Protein AF-A0A162ULT9-F1 (afdb_monomer)

Radius of gyration: 26.26 Å; Cα contacts (8 Å, |Δi|>4): 143; chains: 1; bounding box: 85×40×82 Å

Structure (mmCIF, N/CA/C/O backbone):
data_AF-A0A162ULT9-F1
#
_entry.id   AF-A0A162ULT9-F1
#
loop_
_atom_site.group_PDB
_atom_site.id
_atom_site.type_symbol
_atom_site.label_atom_id
_atom_site.label_alt_id
_atom_site.label_comp_id
_atom_site.label_asym_id
_atom_site.label_entity_id
_atom_site.label_seq_id
_atom_site.pdbx_PDB_ins_code
_atom_site.Cartn_x
_atom_site.Cartn_y
_atom_site.Cartn_z
_atom_site.occupancy
_atom_site.B_iso_or_equiv
_atom_site.auth_seq_id
_atom_site.auth_comp_id
_atom_site.auth_asym_id
_atom_site.auth_atom_id
_atom_site.pdbx_PDB_model_num
ATOM 1 N N . MET A 1 1 ? 65.347 -4.510 21.201 1.00 39.00 1 MET A N 1
ATOM 2 C CA . MET A 1 1 ? 65.259 -3.273 20.404 1.00 39.00 1 MET A CA 1
ATOM 3 C C . MET A 1 1 ? 65.528 -3.713 18.974 1.00 39.00 1 MET A C 1
ATOM 5 O O . MET A 1 1 ? 66.639 -4.139 18.715 1.00 39.00 1 MET A O 1
ATOM 9 N N . ASP A 1 2 ? 64.554 -3.883 18.085 1.00 36.03 2 ASP A N 1
ATOM 10 C CA . ASP A 1 2 ? 63.231 -3.267 18.035 1.00 36.03 2 ASP A CA 1
ATOM 11 C C . ASP A 1 2 ? 62.153 -4.205 17.489 1.00 36.03 2 ASP A C 1
ATOM 13 O O . ASP A 1 2 ? 62.387 -5.057 16.635 1.00 36.03 2 ASP A O 1
ATOM 17 N N . ILE A 1 3 ? 60.964 -4.013 18.052 1.00 39.47 3 ILE A N 1
ATOM 18 C CA . ILE A 1 3 ? 59.670 -4.532 17.628 1.00 39.47 3 ILE A CA 1
ATOM 19 C C . ILE A 1 3 ? 59.118 -3.515 16.632 1.00 39.47 3 ILE A C 1
ATOM 21 O O . ILE A 1 3 ? 58.902 -2.382 17.047 1.00 39.47 3 ILE A O 1
ATOM 25 N N . ILE A 1 4 ? 58.819 -3.905 15.388 1.00 46.41 4 ILE A N 1
ATOM 26 C CA . ILE A 1 4 ? 57.654 -3.369 14.664 1.00 46.41 4 ILE A CA 1
ATOM 27 C C . ILE A 1 4 ? 56.971 -4.518 13.920 1.00 46.41 4 ILE A C 1
ATOM 29 O O . ILE A 1 4 ? 57.463 -5.079 12.945 1.00 46.41 4 ILE A O 1
ATOM 33 N N . GLU A 1 5 ? 55.810 -4.840 14.467 1.00 40.50 5 GLU A N 1
ATOM 34 C CA . GLU A 1 5 ? 54.721 -5.661 13.973 1.00 40.50 5 GLU A CA 1
ATOM 35 C C . GLU A 1 5 ? 54.195 -5.096 12.639 1.00 40.50 5 GLU A C 1
ATOM 37 O O . GLU A 1 5 ? 53.613 -4.012 12.598 1.00 40.50 5 GLU A O 1
ATOM 42 N N . LEU A 1 6 ? 54.398 -5.812 11.527 1.00 42.69 6 LEU A N 1
ATOM 43 C CA . LEU A 1 6 ? 53.681 -5.534 10.282 1.00 42.69 6 LEU A CA 1
ATOM 44 C C . LEU A 1 6 ? 52.524 -6.521 10.159 1.00 42.69 6 LEU A C 1
ATOM 46 O O . LEU A 1 6 ? 52.686 -7.692 9.824 1.00 42.69 6 LEU A O 1
ATOM 50 N N . LEU A 1 7 ? 51.356 -5.988 10.504 1.00 38.00 7 LEU A N 1
ATOM 51 C CA . LEU A 1 7 ? 50.029 -6.570 10.384 1.00 38.00 7 LEU A CA 1
ATOM 52 C C . LEU A 1 7 ? 49.865 -7.364 9.082 1.00 38.00 7 LEU A C 1
ATOM 54 O O . LEU A 1 7 ? 49.988 -6.834 7.978 1.00 38.00 7 LEU A O 1
ATOM 58 N N . HIS A 1 8 ? 49.510 -8.636 9.237 1.00 38.06 8 HIS A N 1
ATOM 59 C CA . HIS A 1 8 ? 48.979 -9.466 8.167 1.00 38.06 8 HIS A CA 1
ATOM 60 C C . HIS A 1 8 ? 47.649 -8.856 7.691 1.00 38.06 8 HIS A C 1
ATOM 62 O O . HIS A 1 8 ? 46.771 -8.620 8.527 1.00 38.06 8 HIS A O 1
ATOM 68 N N . PRO A 1 9 ? 47.436 -8.629 6.383 1.00 41.72 9 PRO A N 1
ATOM 69 C CA . PRO A 1 9 ? 46.109 -8.320 5.879 1.00 41.72 9 PRO A CA 1
ATOM 70 C C . PRO A 1 9 ? 45.197 -9.519 6.153 1.00 41.72 9 PRO A C 1
ATOM 72 O O . PRO A 1 9 ? 45.381 -10.604 5.601 1.00 41.72 9 PRO A O 1
ATOM 75 N N . SER A 1 10 ? 44.216 -9.334 7.031 1.00 39.72 10 SER A N 1
ATOM 76 C CA . SER A 1 10 ? 43.111 -10.265 7.208 1.00 39.72 10 SER A CA 1
ATOM 77 C C . SER A 1 10 ? 42.216 -10.198 5.971 1.00 39.72 10 SER A C 1
ATOM 79 O O . SER A 1 10 ? 41.203 -9.499 5.937 1.00 39.72 10 SER A O 1
ATOM 81 N N . GLU A 1 11 ? 42.583 -10.940 4.925 1.00 41.06 11 GLU A N 1
ATOM 82 C CA . GLU A 1 11 ? 41.679 -11.229 3.815 1.00 41.06 11 GLU A CA 1
ATOM 83 C C . GLU A 1 11 ? 40.510 -12.080 4.327 1.00 41.06 11 GLU A C 1
ATOM 85 O O . GLU A 1 11 ? 40.502 -13.307 4.293 1.00 41.06 11 GLU A O 1
ATOM 90 N N . SER A 1 12 ? 39.491 -11.399 4.841 1.00 50.75 12 SER A N 1
ATOM 91 C CA . SER A 1 12 ? 38.192 -11.980 5.144 1.00 50.75 12 SER A CA 1
ATOM 92 C C . SER A 1 12 ? 37.106 -11.113 4.525 1.00 50.75 12 SER A C 1
ATOM 94 O O . SER A 1 12 ? 36.451 -10.305 5.173 1.00 50.75 12 SER A O 1
ATOM 96 N N . ASN A 1 13 ? 36.884 -11.294 3.225 1.00 41.06 13 ASN A N 1
ATOM 97 C CA . ASN A 1 13 ? 35.541 -11.098 2.698 1.00 41.06 13 ASN A CA 1
ATOM 98 C C . ASN A 1 13 ? 35.301 -12.011 1.498 1.00 41.06 13 ASN A C 1
ATOM 100 O O . ASN A 1 13 ? 35.352 -11.613 0.337 1.00 41.06 13 ASN A O 1
ATOM 104 N N . SER A 1 14 ? 35.026 -13.277 1.814 1.00 44.94 14 SER A N 1
ATOM 105 C CA . SER A 1 14 ? 34.354 -14.196 0.905 1.00 44.94 14 SER A CA 1
ATOM 106 C C . SER A 1 14 ? 33.000 -13.585 0.532 1.00 44.94 14 SER A C 1
ATOM 108 O O . SER A 1 14 ? 32.020 -13.697 1.271 1.00 44.94 14 SER A O 1
ATOM 110 N N . THR A 1 15 ? 32.928 -12.910 -0.614 1.00 50.47 15 THR A N 1
ATOM 111 C CA . THR A 1 15 ? 31.657 -12.543 -1.241 1.00 50.47 15 THR A CA 1
ATOM 112 C C . THR A 1 15 ? 31.031 -13.816 -1.797 1.00 50.47 15 THR A C 1
ATOM 114 O O . THR A 1 15 ? 31.085 -14.125 -2.981 1.00 50.47 15 THR A O 1
ATOM 117 N N . ARG A 1 16 ? 30.443 -14.617 -0.906 1.00 58.97 16 ARG A N 1
ATOM 118 C CA . ARG A 1 16 ? 29.625 -15.761 -1.294 1.00 58.97 16 ARG A CA 1
ATOM 119 C C . ARG A 1 16 ? 28.408 -15.199 -2.021 1.00 58.97 16 ARG A C 1
ATOM 121 O O . ARG A 1 16 ? 27.507 -14.660 -1.375 1.00 58.97 16 ARG A O 1
ATOM 128 N N . GLU A 1 17 ? 28.398 -15.272 -3.351 1.00 65.25 17 GLU A N 1
ATOM 129 C CA . GLU A 1 17 ? 27.240 -14.892 -4.157 1.00 65.25 17 GLU A CA 1
ATOM 130 C C . GLU A 1 17 ? 25.984 -15.522 -3.549 1.00 65.25 17 GLU A C 1
ATOM 132 O O . GLU A 1 17 ? 25.857 -16.744 -3.418 1.00 65.25 17 GLU A O 1
ATOM 137 N N . SER A 1 18 ? 25.065 -14.671 -3.089 1.00 81.44 18 SER A N 1
ATOM 138 C CA . SER A 1 18 ? 23.836 -15.143 -2.470 1.00 81.44 18 SER A CA 1
ATOM 139 C C . SER A 1 18 ? 23.010 -15.837 -3.546 1.00 81.44 18 SER A C 1
ATOM 141 O O . SER A 1 18 ? 22.455 -15.186 -4.433 1.00 81.44 18 SER A O 1
ATOM 143 N N . LYS A 1 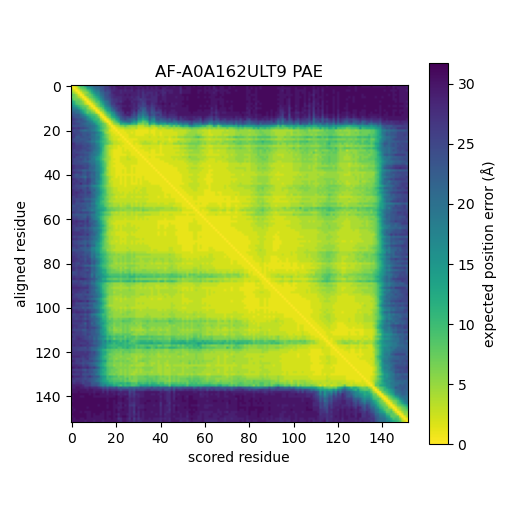19 ? 22.953 -17.172 -3.477 1.00 90.31 19 LYS A N 1
ATOM 144 C CA . LYS A 1 19 ? 22.146 -18.001 -4.373 1.00 90.31 19 LYS A CA 1
ATOM 145 C C . LYS A 1 19 ? 20.730 -17.433 -4.46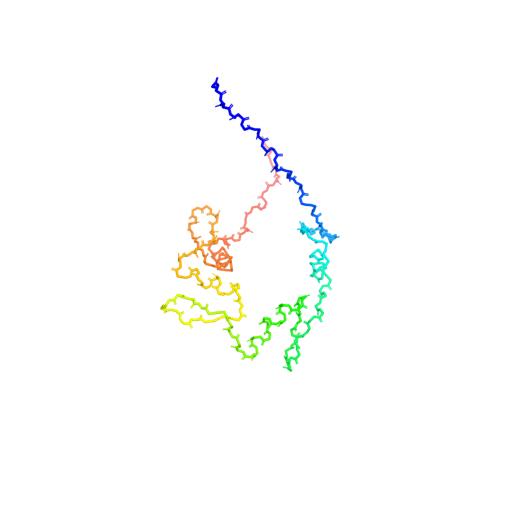1 1.00 90.31 19 LYS A C 1
ATOM 147 O O . LYS A 1 19 ? 20.024 -17.336 -3.456 1.00 90.31 19 LYS A O 1
ATOM 152 N N . ARG A 1 20 ? 20.313 -17.077 -5.676 1.00 95.44 20 ARG A N 1
ATOM 153 C CA . ARG A 1 20 ? 18.964 -16.578 -5.956 1.00 95.44 20 ARG A CA 1
ATOM 154 C C . ARG A 1 20 ? 18.075 -17.696 -6.485 1.00 95.44 20 ARG A C 1
ATOM 156 O O . ARG A 1 20 ? 18.523 -18.599 -7.181 1.00 95.44 20 ARG A O 1
ATOM 163 N N . TYR A 1 21 ? 16.797 -17.609 -6.152 1.00 96.25 21 TYR A N 1
ATOM 164 C CA . TYR A 1 21 ? 15.759 -18.571 -6.492 1.00 96.25 21 TYR A CA 1
ATOM 165 C C . TYR A 1 21 ? 14.787 -17.901 -7.470 1.00 96.25 21 TYR A C 1
ATOM 167 O O . TYR A 1 21 ? 14.000 -17.049 -7.048 1.00 96.25 21 TYR A O 1
ATOM 175 N N . PRO A 1 22 ? 14.880 -18.188 -8.780 1.00 96.56 22 PRO A N 1
ATOM 176 C CA . PRO A 1 22 ? 13.996 -17.596 -9.776 1.00 96.56 22 PRO A CA 1
ATOM 177 C C . PRO A 1 22 ? 12.578 -18.163 -9.678 1.00 96.56 22 PRO A C 1
ATOM 179 O O . PRO A 1 22 ? 12.374 -19.341 -9.374 1.00 96.56 22 PRO A O 1
ATOM 182 N N . CYS A 1 23 ? 11.589 -17.321 -9.971 1.00 97.06 23 CYS A N 1
ATOM 183 C CA . CYS A 1 23 ? 10.226 -17.758 -10.226 1.00 97.06 23 CYS A CA 1
ATOM 184 C C . CYS A 1 23 ? 10.200 -18.602 -11.502 1.00 97.06 23 CYS A C 1
ATOM 186 O O . CYS A 1 23 ? 10.798 -18.232 -12.507 1.00 97.06 23 CYS A O 1
ATOM 188 N N . ARG A 1 24 ? 9.488 -19.729 -11.468 1.00 95.12 24 ARG A N 1
ATOM 189 C CA . ARG A 1 24 ? 9.363 -20.642 -12.614 1.00 95.12 24 ARG A CA 1
ATOM 190 C C . ARG A 1 24 ? 8.165 -20.330 -13.516 1.00 95.12 24 ARG A C 1
ATOM 192 O O . ARG A 1 24 ? 7.883 -21.092 -14.432 1.00 95.12 24 ARG A O 1
ATOM 199 N N . TRP A 1 25 ? 7.432 -19.252 -13.242 1.00 97.50 25 TRP A N 1
ATOM 200 C CA . TRP A 1 25 ? 6.318 -18.833 -14.087 1.00 97.50 25 TRP A CA 1
ATOM 201 C C . TRP A 1 25 ? 6.829 -18.205 -15.384 1.00 97.50 25 TRP A C 1
ATOM 203 O O . TRP A 1 25 ? 7.774 -17.413 -15.354 1.00 97.50 25 TRP A O 1
ATOM 213 N N . LYS A 1 26 ? 6.181 -18.535 -16.506 1.00 96.88 26 LYS A N 1
ATOM 214 C CA . LYS A 1 26 ? 6.541 -18.017 -17.829 1.00 96.88 26 LYS A CA 1
ATOM 215 C C . LYS A 1 26 ? 6.542 -16.483 -17.820 1.00 96.88 26 LYS A C 1
ATOM 217 O O . LYS A 1 26 ? 5.609 -15.867 -17.312 1.00 96.88 26 LYS A O 1
ATOM 222 N N . ASP A 1 27 ? 7.608 -15.883 -18.343 1.00 95.69 27 ASP A N 1
ATOM 223 C CA . ASP A 1 27 ? 7.791 -14.427 -18.449 1.00 95.69 27 ASP A CA 1
ATOM 224 C C . ASP A 1 27 ? 7.810 -13.668 -17.103 1.00 95.69 27 ASP A C 1
ATOM 226 O O . ASP A 1 27 ? 7.645 -12.447 -17.060 1.00 95.69 27 ASP A O 1
ATOM 230 N N . CYS A 1 28 ? 8.046 -14.357 -15.977 1.00 96.94 28 CYS A N 1
ATOM 231 C CA . CYS A 1 28 ? 8.234 -13.710 -14.680 1.00 96.94 28 CYS A CA 1
ATOM 232 C C . CYS A 1 28 ? 9.729 -13.501 -14.372 1.00 96.94 28 CYS A C 1
ATOM 234 O O . CYS A 1 28 ? 10.417 -14.453 -14.006 1.00 96.94 28 CYS A O 1
ATOM 236 N N . PRO A 1 29 ? 10.256 -12.260 -14.407 1.00 96.56 29 PRO A N 1
ATOM 237 C CA . PRO A 1 29 ? 11.685 -12.005 -14.196 1.00 96.56 29 PRO A CA 1
ATOM 238 C C . PRO A 1 29 ? 12.095 -12.036 -12.712 1.00 96.56 29 PRO A C 1
ATOM 240 O O . PRO A 1 29 ? 13.213 -11.658 -12.359 1.00 96.56 29 PRO A O 1
ATOM 243 N N . LYS A 1 30 ? 11.182 -12.387 -11.796 1.00 97.19 30 LYS A N 1
ATOM 244 C CA . LYS A 1 30 ? 11.433 -12.266 -10.357 1.00 97.19 30 LYS A CA 1
ATOM 245 C C . LYS A 1 30 ? 12.293 -13.408 -9.841 1.00 97.19 30 LYS A C 1
ATOM 247 O O . LYS A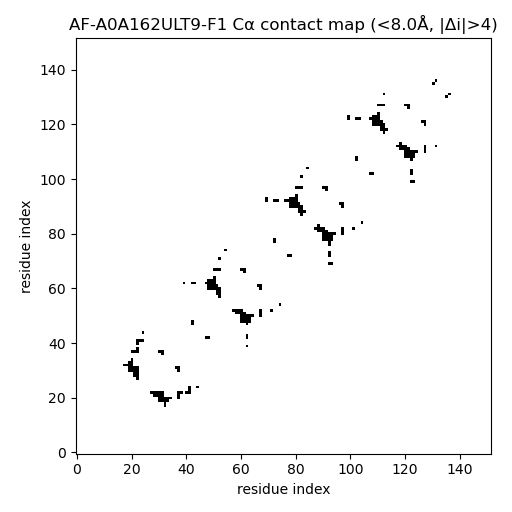 1 30 ? 11.996 -14.571 -10.078 1.00 97.19 30 LYS A O 1
ATOM 252 N N . ALA A 1 31 ? 13.287 -13.062 -9.030 1.00 96.50 31 ALA A N 1
ATOM 253 C CA . ALA A 1 31 ? 14.078 -14.006 -8.256 1.00 96.50 31 ALA A CA 1
ATOM 254 C C . ALA A 1 31 ? 14.219 -13.525 -6.809 1.00 96.50 31 ALA A C 1
ATOM 256 O O . ALA A 1 31 ? 14.258 -12.320 -6.546 1.00 96.50 31 ALA A O 1
ATOM 257 N N . PHE A 1 32 ? 14.296 -14.466 -5.873 1.00 96.88 32 PHE A N 1
ATOM 258 C CA . PHE A 1 32 ? 14.284 -14.200 -4.435 1.00 96.88 32 PHE A CA 1
ATOM 259 C C . PHE A 1 32 ? 15.526 -14.774 -3.761 1.00 96.88 32 PHE A C 1
ATOM 261 O O . PHE A 1 32 ? 16.154 -15.687 -4.281 1.00 96.88 32 PHE A O 1
ATOM 268 N N . SER A 1 33 ? 15.885 -14.260 -2.588 1.00 96.00 33 SER A N 1
ATOM 269 C CA . SER A 1 33 ? 17.016 -14.779 -1.805 1.00 96.00 33 SER A CA 1
ATOM 270 C C . SER A 1 33 ? 16.698 -16.093 -1.087 1.00 96.00 33 SER A C 1
ATOM 272 O O . SER A 1 33 ? 17.608 -16.775 -0.627 1.00 96.00 33 SER A O 1
ATOM 274 N N . ARG A 1 34 ? 15.414 -16.468 -0.979 1.00 95.94 34 ARG A N 1
ATOM 275 C CA . ARG A 1 34 ? 14.969 -17.701 -0.316 1.00 95.94 34 ARG A CA 1
ATOM 276 C C . ARG A 1 34 ? 13.982 -18.490 -1.188 1.00 95.94 34 ARG A C 1
ATOM 278 O O . ARG A 1 34 ? 13.132 -17.881 -1.849 1.00 95.94 34 ARG A O 1
ATOM 285 N N . PRO A 1 35 ? 14.005 -19.836 -1.137 1.00 96.00 35 PRO A N 1
ATOM 286 C CA . PRO A 1 35 ? 13.018 -20.666 -1.832 1.00 96.00 35 PRO A CA 1
ATOM 287 C C . PRO A 1 35 ? 11.589 -20.393 -1.355 1.00 96.00 35 PRO A C 1
ATOM 289 O O . PRO A 1 35 ? 10.669 -20.295 -2.163 1.00 96.00 35 PRO A O 1
ATOM 292 N N . SER A 1 36 ? 11.404 -20.207 -0.045 1.00 96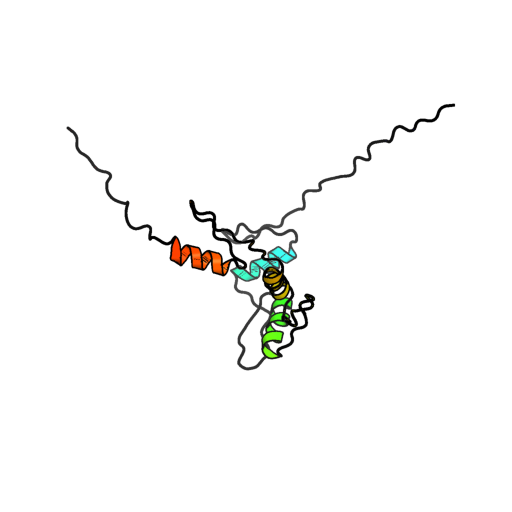.06 36 SER A N 1
ATOM 293 C CA . SER A 1 36 ? 10.099 -19.931 0.565 1.00 96.06 36 SER A CA 1
ATOM 294 C C . SER A 1 36 ? 9.472 -18.631 0.057 1.00 96.06 36 SER A C 1
ATOM 296 O O . SER A 1 36 ? 8.258 -18.560 -0.135 1.00 96.06 36 SER A O 1
ATOM 298 N N . ASP A 1 37 ? 10.288 -17.615 -0.228 1.00 96.88 37 ASP A N 1
ATOM 299 C CA . ASP A 1 37 ? 9.821 -16.359 -0.815 1.00 96.88 37 ASP A CA 1
ATOM 300 C C . ASP A 1 37 ? 9.375 -16.550 -2.272 1.00 96.88 37 ASP A C 1
ATOM 302 O O . ASP A 1 37 ? 8.374 -15.962 -2.684 1.00 96.88 37 ASP A O 1
ATOM 306 N N . THR A 1 38 ? 10.055 -17.424 -3.021 1.00 97.25 38 THR A N 1
ATOM 307 C CA . THR A 1 38 ? 9.675 -17.801 -4.395 1.00 97.25 38 THR A CA 1
ATOM 308 C C . THR A 1 38 ? 8.368 -18.586 -4.415 1.00 97.25 38 THR A C 1
ATOM 310 O O . THR A 1 38 ? 7.460 -18.245 -5.169 1.00 97.25 38 THR A O 1
ATOM 313 N N . ALA A 1 39 ? 8.227 -19.588 -3.542 1.00 96.38 39 ALA A N 1
ATOM 314 C CA . ALA A 1 39 ? 6.994 -20.362 -3.398 1.00 96.38 39 ALA A CA 1
ATOM 315 C C . ALA A 1 39 ? 5.810 -19.467 -2.996 1.00 96.38 39 ALA A C 1
ATOM 317 O O . ALA A 1 39 ? 4.722 -19.558 -3.558 1.00 96.38 39 ALA A O 1
ATOM 318 N N . ARG A 1 40 ? 6.031 -18.525 -2.072 1.00 97.44 40 ARG A N 1
ATOM 319 C CA . ARG A 1 40 ? 5.017 -17.533 -1.695 1.00 97.44 40 ARG A CA 1
ATOM 320 C C . ARG A 1 40 ? 4.673 -16.586 -2.843 1.00 97.44 40 ARG A C 1
ATOM 322 O O . ARG A 1 40 ? 3.515 -16.213 -2.984 1.00 97.44 40 ARG A O 1
ATOM 329 N N . HIS A 1 41 ? 5.656 -16.168 -3.638 1.00 97.50 41 HIS A N 1
ATOM 330 C CA . HIS A 1 41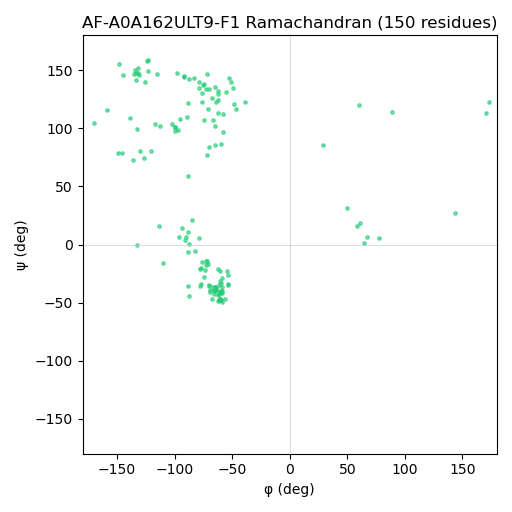 ? 5.424 -15.335 -4.816 1.00 97.50 41 HIS A CA 1
ATOM 331 C C . HIS A 1 41 ? 4.613 -16.064 -5.889 1.00 97.50 41 HIS A C 1
ATOM 333 O O . HIS A 1 41 ? 3.734 -15.442 -6.481 1.00 97.50 41 HIS A O 1
ATOM 339 N N . TYR A 1 42 ? 4.860 -17.361 -6.092 1.00 97.56 42 TYR A N 1
ATOM 340 C CA . TYR A 1 42 ? 4.1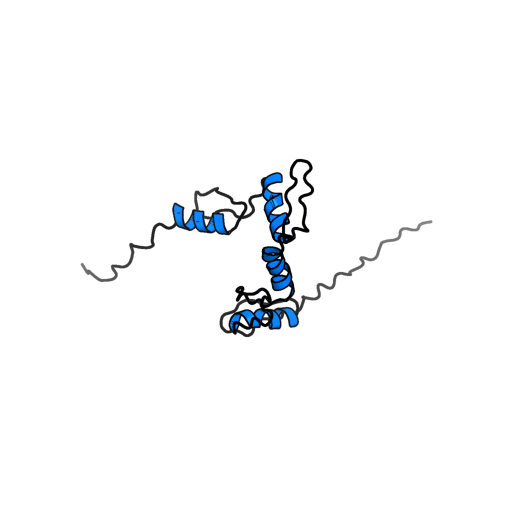48 -18.183 -7.069 1.00 97.56 42 TYR A CA 1
ATOM 341 C C . TYR A 1 42 ? 2.625 -18.128 -6.892 1.00 97.56 42 TYR A C 1
ATOM 343 O O . TYR A 1 42 ? 1.897 -18.070 -7.878 1.00 97.56 42 TYR A O 1
ATOM 351 N N . ARG A 1 43 ? 2.140 -18.009 -5.649 1.00 97.94 43 ARG A N 1
ATOM 352 C CA . ARG A 1 43 ? 0.713 -17.819 -5.338 1.00 97.94 43 ARG A CA 1
ATOM 353 C C . ARG A 1 43 ? 0.057 -16.641 -6.061 1.00 97.94 43 ARG A C 1
ATOM 355 O O . ARG A 1 43 ? -1.140 -16.672 -6.293 1.00 97.94 43 ARG A O 1
ATOM 362 N N . ILE A 1 44 ? 0.820 -15.611 -6.439 1.00 97.31 44 ILE A N 1
ATOM 363 C CA . ILE A 1 44 ? 0.298 -14.487 -7.233 1.00 97.31 44 ILE A CA 1
ATOM 364 C C . ILE A 1 44 ? -0.153 -14.956 -8.618 1.00 97.31 44 ILE A C 1
ATOM 366 O O . ILE A 1 44 ? -1.129 -14.435 -9.141 1.00 97.31 44 ILE A O 1
ATOM 370 N N . HIS A 1 45 ? 0.559 -15.909 -9.214 1.00 97.44 45 HIS A N 1
ATOM 371 C CA . HIS A 1 45 ? 0.281 -16.370 -10.568 1.00 97.44 45 HIS A CA 1
ATOM 372 C C . HIS A 1 45 ? -0.929 -17.301 -10.650 1.00 97.44 45 HIS A C 1
ATOM 374 O O . HIS A 1 45 ? -1.665 -17.257 -11.627 1.00 97.44 45 HIS A O 1
ATOM 380 N N . VAL A 1 46 ? -1.145 -18.104 -9.610 1.00 97.00 46 VAL A N 1
ATOM 381 C CA . VAL A 1 46 ? -2.288 -19.026 -9.500 1.00 97.00 46 VAL A CA 1
ATOM 382 C C . VAL A 1 46 ? -3.460 -18.436 -8.706 1.00 97.00 46 VAL A C 1
ATOM 384 O O . VAL A 1 46 ? -4.401 -19.146 -8.383 1.00 97.00 46 VAL A O 1
ATOM 387 N N . ASP A 1 47 ? -3.369 -17.153 -8.346 1.00 96.56 47 ASP A N 1
ATOM 388 C CA . ASP A 1 47 ? -4.311 -16.426 -7.484 1.00 96.56 47 ASP A CA 1
ATOM 389 C C . ASP A 1 47 ? -4.656 -17.133 -6.152 1.00 96.56 47 ASP A C 1
ATOM 391 O O . ASP A 1 47 ? -5.733 -16.965 -5.582 1.00 96.56 47 ASP A O 1
ATOM 395 N N . ASP A 1 48 ? -3.706 -17.894 -5.600 1.00 97.94 48 ASP A N 1
ATOM 396 C CA . ASP A 1 48 ? -3.875 -18.600 -4.329 1.00 97.94 48 ASP A CA 1
ATOM 397 C C . ASP A 1 48 ? -3.799 -17.622 -3.145 1.00 97.94 48 ASP A C 1
ATOM 399 O O . ASP A 1 48 ? -2.738 -17.108 -2.764 1.00 97.94 48 ASP A O 1
ATOM 403 N N . ARG A 1 49 ? -4.957 -17.360 -2.537 1.00 98.00 49 ARG A N 1
ATOM 404 C CA . ARG A 1 49 ? -5.126 -16.457 -1.391 1.00 98.00 49 ARG A CA 1
ATOM 405 C C . ARG A 1 49 ? -5.715 -17.233 -0.213 1.00 98.00 49 ARG A C 1
ATOM 407 O O . ARG A 1 49 ? -6.927 -17.155 0.029 1.00 98.00 49 ARG A O 1
ATOM 414 N N . PRO A 1 50 ? -4.883 -17.975 0.536 1.00 97.62 50 PRO A N 1
ATOM 415 C CA . PRO A 1 50 ? -5.369 -18.886 1.567 1.00 97.62 50 PRO A CA 1
ATOM 416 C C . PRO A 1 50 ? -5.895 -18.159 2.812 1.00 97.62 50 PRO A C 1
ATOM 418 O O . PRO A 1 50 ? -6.629 -18.744 3.599 1.00 97.62 50 PRO A O 1
ATOM 421 N N . PHE A 1 51 ? -5.548 -16.884 3.012 1.00 98.50 51 PHE A N 1
ATOM 422 C CA . PHE A 1 51 ? -5.922 -16.140 4.215 1.00 98.50 51 PHE A CA 1
ATOM 423 C C . PHE A 1 51 ? -7.137 -15.250 3.951 1.00 98.50 51 PHE A C 1
ATOM 425 O O . PHE A 1 51 ? -7.001 -14.176 3.369 1.00 98.50 51 PHE A O 1
ATOM 432 N N . GLN A 1 52 ? -8.317 -15.683 4.384 1.00 98.25 52 GLN A N 1
ATOM 433 C CA . GLN A 1 52 ? -9.567 -14.938 4.236 1.00 98.25 52 GLN A CA 1
ATOM 434 C C . GLN A 1 52 ? -9.849 -14.047 5.454 1.00 98.25 52 GLN A C 1
ATOM 436 O O . GLN A 1 52 ? -9.541 -14.410 6.590 1.00 98.25 52 GLN A O 1
ATOM 441 N N . CYS A 1 53 ? -10.435 -12.872 5.216 1.00 98.56 53 CYS A N 1
ATOM 442 C CA . CYS A 1 53 ? -10.996 -12.048 6.277 1.00 98.56 53 CYS A CA 1
ATOM 443 C C . CYS A 1 53 ? -12.211 -12.743 6.895 1.00 98.56 53 CYS A C 1
ATOM 445 O O . CYS A 1 53 ? -13.141 -13.117 6.190 1.00 98.56 53 CYS A O 1
ATOM 447 N N . HIS A 1 54 ? -12.204 -12.908 8.215 1.00 97.44 54 HIS A N 1
ATOM 448 C CA . HIS A 1 54 ? -13.293 -13.569 8.936 1.00 97.44 54 HIS A CA 1
ATOM 449 C C . HIS A 1 54 ? -14.427 -12.605 9.331 1.00 97.44 54 HIS A C 1
ATOM 451 O O . HIS A 1 54 ? -15.363 -13.008 10.016 1.00 97.44 54 HIS A O 1
ATOM 457 N N . ILE A 1 55 ? -14.325 -11.318 8.982 1.00 98.25 55 ILE A N 1
ATOM 458 C CA . ILE A 1 55 ? -15.350 -10.320 9.301 1.00 98.25 55 ILE A CA 1
ATOM 459 C C . ILE A 1 55 ? -16.537 -10.496 8.339 1.00 98.25 55 ILE A C 1
ATOM 461 O O . ILE A 1 55 ? -16.309 -10.539 7.126 1.00 98.25 55 ILE A O 1
ATOM 465 N N . PRO A 1 56 ? -17.788 -10.566 8.838 1.00 97.44 56 PRO A N 1
ATOM 466 C CA . PRO A 1 56 ? -18.973 -10.682 7.990 1.00 97.44 56 PRO A CA 1
ATOM 467 C C . PRO A 1 56 ? -19.027 -9.591 6.915 1.00 97.44 56 PRO A C 1
ATOM 469 O O . PRO A 1 56 ? -18.634 -8.452 7.165 1.00 97.44 56 PRO A O 1
ATOM 472 N N . LEU A 1 57 ? -19.511 -9.942 5.719 1.00 96.31 57 LEU A N 1
ATOM 473 C CA . LEU A 1 57 ? -19.587 -9.065 4.535 1.00 96.31 57 LEU A CA 1
ATOM 474 C C . LEU A 1 57 ? -18.226 -8.607 3.968 1.00 96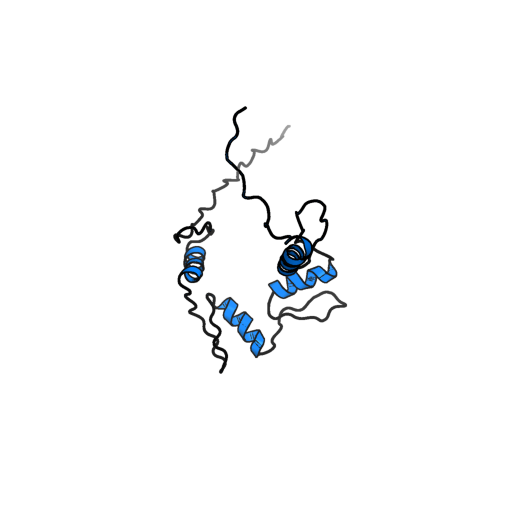.31 57 LEU A C 1
ATOM 476 O O . LEU A 1 57 ? -18.184 -7.871 2.983 1.00 96.31 57 LEU A O 1
ATOM 480 N N . CYS A 1 58 ? -17.100 -9.041 4.547 1.00 97.88 58 CYS A N 1
ATOM 481 C CA . CYS A 1 58 ? -15.772 -8.788 4.000 1.00 97.88 58 CYS A CA 1
ATOM 482 C C . CYS A 1 58 ? -15.228 -10.030 3.288 1.00 97.88 58 CYS A C 1
ATOM 484 O O . CYS A 1 58 ? -14.710 -10.956 3.903 1.00 97.88 58 CYS A O 1
ATOM 486 N N . GLU A 1 59 ? -15.256 -10.014 1.960 1.00 97.44 59 GLU A N 1
ATOM 487 C CA . GLU A 1 59 ? -14.814 -11.145 1.130 1.00 97.44 59 GLU A CA 1
ATOM 488 C C . GLU A 1 59 ? -13.312 -11.104 0.791 1.00 97.44 59 GLU A C 1
ATOM 490 O O . GLU A 1 59 ? -12.813 -11.842 -0.060 1.00 97.44 59 GLU A O 1
ATOM 495 N N . LYS A 1 60 ? -12.545 -10.215 1.435 1.00 98.19 60 LYS A N 1
ATOM 496 C CA . LYS A 1 60 ? -11.136 -10.002 1.088 1.00 98.19 60 LYS A CA 1
ATOM 497 C C . LYS A 1 60 ? -10.265 -11.192 1.483 1.00 98.19 60 LYS A C 1
ATOM 499 O O . LYS A 1 60 ? -10.292 -11.659 2.622 1.00 98.19 60 LYS A O 1
ATOM 504 N N . ARG A 1 61 ? -9.406 -11.612 0.549 1.00 98.38 61 ARG A N 1
ATOM 505 C CA . ARG A 1 61 ? -8.431 -12.697 0.727 1.00 98.38 61 ARG A CA 1
ATOM 506 C C . ARG A 1 61 ? -7.004 -12.230 0.455 1.00 98.38 61 ARG A C 1
ATOM 508 O O . ARG A 1 61 ? -6.751 -11.367 -0.390 1.00 98.38 61 ARG A O 1
ATOM 515 N N . PHE A 1 62 ? -6.050 -12.839 1.149 1.00 98.44 62 PHE A N 1
ATOM 516 C CA . PHE A 1 62 ? -4.646 -12.448 1.159 1.00 98.44 62 PHE A CA 1
ATOM 517 C C . PHE A 1 62 ? -3.725 -13.649 0.941 1.00 98.44 62 PHE A C 1
ATOM 519 O O . PHE A 1 62 ? -3.988 -14.762 1.389 1.00 98.44 62 PHE A O 1
ATOM 526 N N . ILE A 1 63 ? -2.590 -13.392 0.289 1.00 98.25 63 ILE A N 1
ATOM 527 C CA . ILE A 1 63 ? -1.519 -14.379 0.066 1.00 98.25 63 ILE A CA 1
ATOM 528 C C . ILE A 1 63 ? -0.714 -14.636 1.348 1.00 98.25 63 ILE A C 1
ATOM 530 O O . ILE A 1 63 ? -0.141 -15.711 1.527 1.00 98.25 63 ILE A O 1
ATOM 534 N N . GLN A 1 64 ? -0.648 -13.640 2.239 1.00 97.56 64 GLN A N 1
ATOM 535 C CA . GLN A 1 64 ? 0.141 -13.676 3.471 1.00 97.56 64 GLN A CA 1
ATOM 536 C C . GLN A 1 64 ? -0.724 -13.361 4.689 1.00 97.56 64 GLN A C 1
ATOM 538 O O . GLN A 1 64 ? -1.516 -12.418 4.657 1.00 97.56 64 GLN A O 1
ATOM 543 N N . LYS A 1 65 ? -0.488 -14.080 5.792 1.00 97.69 65 LYS A N 1
ATOM 544 C CA . LYS A 1 65 ? -1.159 -13.842 7.078 1.00 97.69 65 LYS A CA 1
ATOM 545 C C . LYS A 1 65 ? -0.913 -12.428 7.608 1.00 97.69 65 LYS A C 1
ATOM 547 O O . LYS A 1 65 ? -1.843 -11.785 8.067 1.00 97.69 65 LYS A O 1
ATOM 552 N N . SER A 1 66 ? 0.308 -11.908 7.475 1.00 96.56 66 SER A N 1
ATOM 553 C CA . SER A 1 66 ? 0.651 -10.537 7.886 1.00 96.56 66 SER A CA 1
ATOM 554 C C . SER A 1 66 ? -0.183 -9.473 7.164 1.00 96.56 66 SER A C 1
ATOM 556 O O . SER A 1 66 ? -0.586 -8.486 7.775 1.00 96.56 66 SER A O 1
ATOM 558 N N . ALA A 1 67 ? -0.490 -9.686 5.881 1.00 97.94 67 ALA A N 1
ATOM 559 C CA . ALA A 1 67 ? -1.354 -8.792 5.118 1.00 97.94 67 ALA A CA 1
ATOM 560 C C . ALA A 1 67 ? -2.809 -8.854 5.606 1.00 97.94 67 ALA A C 1
ATOM 562 O O . ALA A 1 67 ? -3.444 -7.807 5.720 1.00 97.94 67 ALA A O 1
ATOM 563 N N . LEU A 1 68 ? -3.306 -10.047 5.962 1.00 98.50 68 LEU A N 1
ATOM 564 C CA . LEU A 1 68 ? -4.605 -10.200 6.621 1.00 98.50 68 LEU A CA 1
ATOM 565 C C . LEU A 1 68 ? -4.624 -9.480 7.980 1.00 98.50 68 LEU A C 1
ATOM 567 O O . LEU A 1 68 ? -5.535 -8.703 8.229 1.00 98.50 68 LEU A O 1
ATOM 571 N N . THR A 1 69 ? -3.609 -9.657 8.830 1.00 98.12 69 THR A N 1
ATOM 572 C CA . THR A 1 69 ? -3.522 -8.971 10.133 1.00 98.12 69 THR A CA 1
ATOM 573 C C . THR A 1 69 ? -3.581 -7.451 9.982 1.00 98.12 69 THR A C 1
ATOM 575 O O . THR A 1 69 ? -4.357 -6.794 10.668 1.00 98.12 69 THR A O 1
ATOM 578 N N . VAL A 1 70 ? -2.813 -6.882 9.047 1.00 98.00 70 VAL A N 1
ATOM 579 C CA . VAL A 1 70 ? -2.868 -5.441 8.753 1.00 98.00 70 VAL A CA 1
ATOM 580 C C . VAL A 1 70 ? -4.242 -5.031 8.222 1.00 98.00 70 VAL A C 1
ATOM 582 O O . VAL A 1 70 ? -4.748 -3.972 8.580 1.00 98.00 70 VAL A O 1
ATOM 585 N N . HIS A 1 71 ? -4.870 -5.857 7.386 1.00 98.06 71 HIS A N 1
ATOM 586 C CA . HIS A 1 71 ? -6.217 -5.588 6.898 1.00 98.06 71 HIS A CA 1
ATOM 587 C C . HIS A 1 71 ? -7.266 -5.605 8.017 1.00 98.06 71 HIS A C 1
ATOM 589 O O . HIS A 1 71 ? -8.129 -4.731 8.023 1.00 98.06 71 HIS A O 1
ATOM 595 N N . LEU A 1 72 ? -7.187 -6.519 8.986 1.00 98.44 72 LEU A N 1
ATOM 596 C CA . LEU A 1 72 ? -8.135 -6.574 10.106 1.00 98.44 72 LEU A CA 1
ATOM 597 C C . LEU A 1 72 ? -8.153 -5.268 10.918 1.00 98.44 72 LEU A C 1
ATOM 599 O O . LEU A 1 72 ? -9.210 -4.849 11.383 1.00 98.44 72 LEU A O 1
ATOM 603 N N . ARG A 1 73 ? -7.032 -4.539 10.967 1.00 98.12 73 ARG A N 1
ATOM 604 C CA . ARG A 1 73 ? -6.962 -3.195 11.570 1.00 98.12 73 ARG A CA 1
ATOM 605 C C . ARG A 1 73 ? -7.839 -2.154 10.874 1.00 98.12 73 ARG A C 1
ATOM 607 O O . ARG A 1 73 ? -8.188 -1.142 11.470 1.00 98.12 73 ARG A O 1
ATOM 614 N N . THR A 1 74 ? -8.221 -2.386 9.618 1.00 97.38 74 THR A N 1
ATOM 615 C CA . THR A 1 74 ? -9.182 -1.523 8.908 1.00 97.38 74 THR A CA 1
ATOM 616 C C . THR A 1 74 ? -10.616 -1.716 9.390 1.00 97.38 74 THR A C 1
ATOM 618 O O . THR A 1 74 ? -11.415 -0.801 9.231 1.00 97.38 74 THR A O 1
ATOM 621 N N . HIS A 1 75 ? -10.922 -2.861 10.007 1.00 97.81 75 HIS A N 1
ATOM 622 C CA . HIS A 1 75 ? -12.207 -3.115 10.652 1.00 97.81 75 HIS A CA 1
ATOM 623 C C . HIS A 1 75 ? -12.206 -2.644 12.108 1.00 97.81 75 HIS A C 1
ATOM 625 O O . HIS A 1 75 ? -13.152 -1.992 12.530 1.00 97.81 75 HIS A O 1
ATOM 631 N N . SER A 1 76 ? -11.139 -2.929 12.865 1.00 97.12 76 SER A N 1
ATOM 632 C CA . SER A 1 76 ? -11.056 -2.542 14.282 1.00 97.12 76 SER A CA 1
ATOM 633 C C . SER A 1 76 ? -10.707 -1.069 14.511 1.00 97.12 76 SER A C 1
ATOM 635 O O . SER A 1 76 ? -10.930 -0.546 15.597 1.00 97.12 76 SER A O 1
ATOM 637 N N . GLY A 1 77 ? -10.108 -0.401 13.522 1.00 97.31 77 GLY A N 1
ATOM 638 C CA . GLY A 1 77 ? -9.584 0.956 13.671 1.00 97.31 77 GLY A CA 1
ATOM 639 C C . GLY A 1 77 ? -8.247 1.039 14.418 1.00 97.31 77 GLY A C 1
ATOM 640 O O . GLY A 1 77 ? -7.764 2.146 14.654 1.00 97.31 77 GLY A O 1
ATOM 641 N N . GLU A 1 78 ? -7.621 -0.092 14.763 1.00 98.00 78 GLU A N 1
ATOM 642 C CA . GLU A 1 78 ? -6.336 -0.133 15.468 1.00 98.00 78 GLU A CA 1
ATOM 643 C C . GLU A 1 78 ? -5.213 0.524 14.640 1.00 98.00 78 GLU A C 1
ATOM 645 O O . GLU A 1 78 ? -5.020 0.254 13.450 1.00 98.00 78 GLU A O 1
ATOM 650 N N . ARG A 1 79 ? -4.431 1.402 15.277 1.00 97.38 79 ARG A N 1
ATOM 651 C CA . ARG A 1 79 ? -3.343 2.153 14.632 1.00 97.38 79 ARG A CA 1
ATOM 652 C C . ARG A 1 79 ? -2.093 2.157 15.514 1.00 97.38 79 ARG A C 1
ATOM 654 O O . ARG A 1 79 ? -1.766 3.191 16.092 1.00 97.38 79 ARG A O 1
ATOM 661 N N . PRO A 1 80 ? -1.380 1.025 15.617 1.00 96.94 80 PRO A N 1
ATOM 662 C CA . PRO A 1 80 ? -0.290 0.875 16.579 1.00 96.94 80 PRO A CA 1
ATOM 663 C C . PRO A 1 80 ? 0.970 1.669 16.208 1.00 96.94 80 PRO A C 1
ATOM 665 O O . PRO A 1 80 ? 1.862 1.834 17.031 1.00 96.94 80 PRO A O 1
ATOM 668 N N . HIS A 1 81 ? 1.079 2.166 14.973 1.00 97.69 81 HIS A N 1
ATOM 669 C CA . HIS A 1 81 ? 2.280 2.855 14.505 1.00 97.69 81 HIS A CA 1
ATOM 670 C C . HIS A 1 81 ? 2.094 4.369 14.568 1.00 97.69 81 HIS A C 1
ATOM 672 O O . HIS A 1 81 ? 1.507 4.971 13.666 1.00 97.69 81 HIS A O 1
ATOM 678 N N . VAL A 1 82 ? 2.592 4.980 15.639 1.00 97.81 82 VAL A N 1
ATOM 679 C CA . VAL A 1 82 ? 2.467 6.418 15.908 1.00 97.81 82 VAL A CA 1
ATOM 680 C C . VAL A 1 82 ? 3.606 7.196 15.247 1.00 97.81 82 VAL A C 1
ATOM 682 O O . VAL A 1 82 ? 4.739 6.733 15.159 1.00 97.81 82 VAL A O 1
ATOM 685 N N . CYS A 1 83 ? 3.300 8.384 14.732 1.00 98.12 83 CYS A N 1
ATOM 686 C CA . CYS A 1 83 ? 4.305 9.333 14.283 1.00 98.12 83 CYS A CA 1
ATOM 687 C C . CYS A 1 83 ? 4.963 10.019 15.485 1.00 98.12 83 CYS A C 1
ATOM 689 O O . CYS A 1 83 ? 4.290 10.692 16.251 1.00 98.12 83 CYS A O 1
ATOM 691 N N . GLU A 1 84 ? 6.283 9.901 15.595 1.00 96.06 84 GLU A N 1
ATOM 692 C CA . GLU A 1 84 ? 7.069 10.445 16.716 1.00 96.06 84 GLU A CA 1
ATOM 693 C C . GLU A 1 84 ? 7.406 11.939 16.576 1.00 96.06 84 GLU A C 1
ATOM 695 O O . GLU A 1 84 ? 7.982 12.538 17.477 1.00 96.06 84 GLU A O 1
ATOM 700 N N . ASN A 1 85 ? 7.075 12.571 15.445 1.00 96.56 85 ASN A N 1
ATOM 701 C CA . ASN A 1 85 ? 7.247 14.016 15.307 1.00 96.56 85 ASN A CA 1
ATOM 702 C C . ASN A 1 85 ? 6.333 14.744 16.312 1.00 96.56 85 ASN A C 1
ATOM 704 O O . ASN A 1 85 ? 5.117 14.570 16.265 1.00 96.56 85 ASN A O 1
ATOM 708 N N . ILE A 1 86 ? 6.927 15.573 17.176 1.00 94.94 86 ILE A N 1
ATOM 709 C CA . ILE A 1 86 ? 6.276 16.209 18.334 1.00 94.94 86 ILE A CA 1
ATOM 710 C C . ILE A 1 86 ? 4.996 16.984 17.985 1.00 94.94 86 ILE A C 1
ATOM 712 O O . ILE A 1 86 ? 4.012 16.939 18.721 1.00 94.94 86 ILE A O 1
ATOM 716 N N . ASN A 1 87 ? 4.961 17.615 16.809 1.00 95.19 87 ASN A N 1
ATOM 717 C CA . ASN A 1 87 ? 3.818 18.399 16.341 1.00 95.19 87 ASN A CA 1
ATOM 718 C C . ASN A 1 87 ? 2.804 17.556 15.543 1.00 95.19 87 ASN A C 1
ATOM 720 O O . ASN A 1 87 ? 1.857 18.089 14.966 1.00 95.19 87 ASN A O 1
ATOM 724 N N . CYS A 1 88 ? 2.983 16.232 15.469 1.00 96.44 88 CYS A N 1
ATOM 725 C CA . CYS A 1 88 ? 2.177 15.338 14.647 1.00 96.44 88 CYS A CA 1
ATOM 726 C C . CYS A 1 88 ? 1.709 14.097 15.418 1.00 96.44 88 CYS A C 1
ATOM 728 O O . CYS A 1 88 ? 2.380 13.073 15.456 1.00 96.44 88 CYS A O 1
ATOM 730 N N . LYS A 1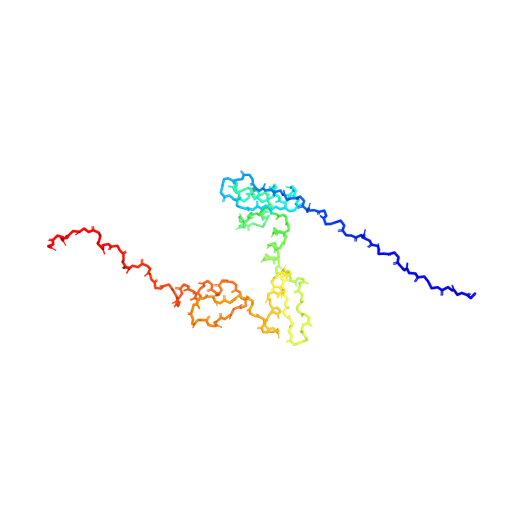 89 ? 0.462 14.125 15.892 1.00 93.44 89 LYS A N 1
ATOM 731 C CA . LYS A 1 89 ? -0.171 13.024 16.644 1.00 93.44 89 LYS A CA 1
ATOM 732 C C . LYS A 1 89 ? -0.804 11.927 15.767 1.00 93.44 89 LYS A C 1
ATOM 734 O O . LYS A 1 89 ? -1.720 11.231 16.194 1.00 93.44 89 LYS A O 1
ATOM 739 N N . LYS A 1 90 ? -0.394 11.793 14.499 1.00 97.69 90 LYS A N 1
ATOM 740 C CA . LYS A 1 90 ? -1.010 10.827 13.566 1.00 97.69 90 LYS A CA 1
ATOM 741 C C . LYS A 1 90 ? -0.504 9.408 13.806 1.00 97.69 90 LYS A C 1
ATOM 743 O O . LYS A 1 90 ? 0.695 9.197 13.953 1.00 97.69 90 LYS A O 1
ATOM 748 N N . SER A 1 91 ? -1.407 8.434 13.725 1.00 97.62 91 SER A N 1
ATOM 749 C CA . SER A 1 91 ? -1.096 7.006 13.824 1.00 97.62 91 SER A CA 1
ATOM 750 C C . SER A 1 91 ? -1.582 6.211 12.605 1.00 97.62 91 SER A C 1
ATOM 752 O O . SER A 1 91 ? -2.465 6.638 11.846 1.00 97.62 91 SER A O 1
ATOM 754 N N . PHE A 1 92 ? -0.972 5.048 12.376 1.00 97.94 92 PHE A N 1
ATOM 755 C CA . PHE A 1 92 ? -1.159 4.227 11.181 1.00 97.94 92 PHE A CA 1
ATOM 756 C C . PHE A 1 92 ? -1.327 2.747 11.535 1.00 97.94 92 PHE A C 1
ATOM 758 O O . PHE A 1 92 ? -0.721 2.241 12.477 1.00 97.94 92 PHE A O 1
ATOM 765 N N . GLY A 1 93 ? -2.136 2.048 10.734 1.00 96.88 93 GLY A N 1
ATOM 766 C CA . GLY A 1 93 ? -2.359 0.604 10.863 1.00 96.88 93 GLY A CA 1
ATOM 767 C C . GLY A 1 93 ? -1.166 -0.250 10.424 1.00 96.88 93 GLY A C 1
ATOM 768 O O . GLY A 1 93 ? -1.117 -1.431 10.745 1.00 96.88 93 GLY A O 1
ATOM 769 N N . ASP A 1 94 ? -0.183 0.323 9.720 1.00 97.00 94 ASP A N 1
ATOM 770 C CA . ASP A 1 94 ? 1.030 -0.379 9.294 1.00 97.00 94 ASP A CA 1
ATOM 771 C C . ASP A 1 94 ? 2.262 0.547 9.223 1.00 97.00 94 ASP A C 1
ATOM 773 O O . ASP A 1 94 ? 2.149 1.763 9.024 1.00 97.00 94 ASP A O 1
ATOM 777 N N . ILE A 1 95 ? 3.453 -0.049 9.352 1.00 96.75 95 ILE A N 1
ATOM 778 C CA . ILE A 1 95 ? 4.748 0.654 9.362 1.00 96.75 95 ILE A CA 1
ATOM 779 C C . ILE A 1 95 ? 5.045 1.332 8.020 1.00 96.75 95 ILE A C 1
ATOM 781 O O . ILE A 1 95 ? 5.598 2.430 7.988 1.00 96.75 95 ILE A O 1
ATOM 785 N N . SER A 1 96 ? 4.672 0.719 6.894 1.00 95.25 96 SER A N 1
ATOM 786 C CA . SER A 1 96 ? 4.952 1.284 5.565 1.00 95.25 96 SER A CA 1
ATOM 787 C C . SER A 1 96 ? 4.166 2.578 5.333 1.00 95.25 96 SER A C 1
ATOM 789 O O . SER A 1 96 ? 4.671 3.534 4.735 1.00 95.25 96 SER A O 1
ATOM 791 N N . SER A 1 97 ? 2.935 2.638 5.837 1.00 96.50 97 SER A N 1
ATOM 792 C CA . SER A 1 97 ? 2.095 3.830 5.839 1.00 96.50 97 SER A CA 1
ATOM 793 C C . SER A 1 97 ? 2.680 4.933 6.715 1.00 96.50 97 SER A C 1
ATOM 795 O O . SER A 1 97 ? 2.733 6.074 6.246 1.00 96.50 97 SER A O 1
ATOM 797 N N . LEU A 1 98 ? 3.191 4.605 7.908 1.00 97.56 98 LEU A N 1
ATOM 798 C CA . LEU A 1 98 ? 3.919 5.552 8.759 1.00 97.56 98 LEU A CA 1
ATOM 799 C C . LEU A 1 98 ? 5.197 6.067 8.073 1.00 97.56 98 LEU A C 1
ATOM 801 O O . LEU A 1 98 ? 5.400 7.275 7.973 1.00 97.56 98 LEU A O 1
ATOM 805 N N . ALA A 1 99 ? 6.031 5.182 7.523 1.00 96.62 99 ALA A N 1
ATOM 806 C CA . ALA A 1 99 ? 7.264 5.558 6.829 1.00 96.62 99 ALA A CA 1
ATOM 807 C C . ALA A 1 99 ? 6.991 6.490 5.637 1.00 96.62 99 ALA A C 1
ATOM 809 O O . ALA A 1 99 ? 7.681 7.488 5.426 1.00 96.62 99 ALA A O 1
ATOM 810 N N . ARG A 1 100 ? 5.933 6.208 4.870 1.00 96.50 100 ARG A N 1
ATOM 811 C CA . ARG A 1 100 ? 5.472 7.090 3.794 1.00 96.50 100 ARG A CA 1
ATOM 812 C C . ARG A 1 100 ? 4.948 8.420 4.326 1.00 96.50 100 ARG A C 1
ATOM 814 O O . ARG A 1 100 ? 5.178 9.439 3.683 1.00 96.50 100 ARG A O 1
ATOM 821 N N . HIS A 1 101 ? 4.230 8.418 5.446 1.00 97.19 101 HIS A N 1
ATOM 822 C CA . HIS A 1 101 ? 3.748 9.640 6.081 1.00 97.19 101 HIS A CA 1
ATOM 823 C C . HIS A 1 101 ? 4.906 10.530 6.534 1.00 97.19 101 HIS A C 1
ATOM 825 O O . HIS A 1 101 ? 4.877 11.715 6.230 1.00 97.19 101 HIS A O 1
ATOM 831 N N . ARG A 1 102 ? 5.962 9.973 7.140 1.00 97.06 102 ARG A N 1
ATOM 832 C CA . ARG A 1 102 ? 7.140 10.735 7.599 1.00 97.06 102 ARG A CA 1
ATOM 833 C C . ARG A 1 102 ? 7.800 11.582 6.506 1.00 97.06 102 ARG A C 1
ATOM 835 O O . ARG A 1 102 ? 8.425 12.588 6.816 1.00 97.06 102 ARG A O 1
ATOM 842 N N . ARG A 1 103 ? 7.603 11.238 5.229 1.00 96.81 103 ARG A N 1
ATOM 843 C CA . ARG A 1 103 ? 8.069 12.037 4.083 1.00 96.81 103 ARG A CA 1
ATOM 844 C C . ARG A 1 103 ? 7.486 13.447 4.033 1.00 96.81 103 ARG A C 1
ATOM 846 O O . ARG A 1 103 ? 8.081 14.303 3.394 1.00 96.81 103 ARG A O 1
ATOM 853 N N . ILE A 1 104 ? 6.337 13.697 4.665 1.00 95.50 104 ILE A N 1
ATOM 854 C CA . ILE A 1 104 ? 5.786 15.057 4.739 1.00 95.50 104 ILE A CA 1
ATOM 855 C C . ILE A 1 104 ? 6.630 15.948 5.650 1.00 95.50 104 ILE A C 1
ATOM 857 O O . ILE A 1 104 ? 6.789 17.121 5.351 1.00 95.50 104 ILE A O 1
ATOM 861 N N . HIS A 1 105 ? 7.197 15.374 6.715 1.00 96.38 105 HIS A N 1
ATOM 862 C CA . HIS A 1 105 ? 8.011 16.101 7.688 1.00 96.38 105 HIS A CA 1
ATOM 863 C C . HIS A 1 105 ? 9.413 16.355 7.146 1.00 96.38 105 HIS A C 1
ATOM 865 O O . HIS A 1 105 ? 9.987 17.405 7.383 1.00 96.38 105 HIS A O 1
ATOM 871 N N . THR A 1 106 ? 9.952 15.405 6.378 1.00 95.25 106 THR A N 1
ATOM 872 C CA . THR A 1 106 ? 11.285 15.534 5.769 1.00 95.25 106 THR A CA 1
ATOM 873 C C . THR A 1 106 ? 11.273 16.207 4.397 1.00 95.25 106 THR A C 1
ATOM 875 O O . THR A 1 106 ? 12.327 16.387 3.798 1.00 95.25 106 THR A O 1
ATOM 878 N N . GLY A 1 107 ? 10.096 16.483 3.826 1.00 95.56 107 GLY A N 1
ATOM 879 C CA . GLY A 1 107 ? 9.960 16.948 2.441 1.00 95.56 107 GLY A CA 1
ATOM 880 C C . GLY A 1 107 ? 10.354 15.915 1.370 1.00 95.56 107 GLY A C 1
ATOM 881 O O . GLY A 1 107 ? 10.367 16.238 0.182 1.00 95.56 107 GLY A O 1
ATOM 882 N N . SER A 1 108 ? 10.651 14.665 1.747 1.00 97.25 108 SER A N 1
ATOM 883 C CA . SER A 1 108 ? 11.184 13.643 0.839 1.00 97.25 108 SER A CA 1
ATOM 884 C C . SER A 1 108 ? 10.223 13.288 -0.306 1.00 97.25 108 SER A C 1
ATOM 886 O O . SER A 1 108 ? 9.085 12.847 -0.106 1.00 97.25 108 SER A O 1
ATOM 888 N N . ARG A 1 109 ? 10.715 13.409 -1.543 1.00 96.50 109 ARG A N 1
ATOM 889 C CA . ARG A 1 109 ? 9.986 13.108 -2.786 1.00 96.50 109 ARG A CA 1
ATOM 890 C C . ARG A 1 109 ? 10.774 12.129 -3.665 1.00 96.50 109 ARG A C 1
ATOM 892 O O . ARG A 1 109 ? 11.341 12.527 -4.679 1.00 96.50 109 ARG A O 1
ATOM 899 N N . PRO A 1 110 ? 10.823 10.837 -3.294 1.00 96.31 110 PRO A N 1
ATOM 900 C CA . PRO A 1 110 ? 11.706 9.872 -3.950 1.00 96.31 110 PRO A CA 1
ATOM 901 C C . PRO A 1 110 ? 11.272 9.508 -5.375 1.00 96.31 110 PRO A C 1
ATOM 903 O O . PRO A 1 110 ? 12.060 8.950 -6.128 1.00 96.31 110 PRO A O 1
ATOM 906 N N . TYR A 1 111 ? 10.025 9.791 -5.763 1.00 97.06 111 TYR A N 1
ATOM 907 C CA . TYR A 1 111 ? 9.518 9.435 -7.087 1.00 97.06 111 TYR A CA 1
ATOM 908 C C . TYR A 1 111 ? 9.623 10.633 -8.023 1.00 97.06 111 TYR A C 1
ATOM 910 O O . TYR A 1 111 ? 8.765 11.516 -7.987 1.00 97.06 111 TYR A O 1
ATOM 918 N N . LYS A 1 112 ? 10.669 10.663 -8.844 1.00 96.88 112 LYS A N 1
ATOM 919 C CA . LYS A 1 112 ? 10.926 11.733 -9.813 1.00 96.88 112 LYS A CA 1
ATOM 920 C C . LYS A 1 112 ? 10.299 11.399 -11.169 1.00 96.88 112 LYS A C 1
ATOM 922 O O . LYS A 1 112 ? 10.216 10.231 -11.547 1.00 96.88 112 LYS A O 1
ATOM 927 N N . CYS A 1 113 ? 9.814 12.416 -11.876 1.00 96.56 113 CYS A N 1
ATOM 928 C CA . CYS A 1 113 ? 9.583 12.297 -13.308 1.00 96.56 113 CYS A CA 1
ATOM 929 C C . CYS A 1 113 ? 10.945 12.306 -14.005 1.00 96.56 113 CYS A C 1
ATOM 931 O O . CYS A 1 113 ? 11.804 13.104 -13.649 1.00 96.56 113 CYS A O 1
ATOM 933 N N . HIS A 1 114 ? 11.135 11.385 -14.943 1.00 94.31 114 HIS A N 1
ATOM 934 C CA . HIS A 1 114 ? 12.372 11.245 -15.716 1.00 94.31 114 HIS A CA 1
ATOM 935 C C . HIS A 1 114 ? 12.145 11.572 -17.195 1.00 94.31 114 HIS A C 1
ATOM 937 O O . HIS A 1 114 ? 12.931 11.164 -18.035 1.00 94.31 114 HIS A O 1
ATOM 943 N N . LEU A 1 115 ? 11.027 12.226 -17.516 1.00 92.88 115 LEU A N 1
ATOM 944 C CA . LEU A 1 115 ? 10.771 12.711 -18.866 1.00 92.88 115 LEU A CA 1
ATOM 945 C C . LEU A 1 115 ? 11.465 14.057 -19.050 1.00 92.88 115 LEU A C 1
ATOM 947 O O . LEU A 1 115 ? 11.502 14.863 -18.115 1.00 92.88 115 LEU A O 1
ATOM 951 N N . GLU A 1 116 ? 11.982 14.273 -20.255 1.00 90.31 116 GLU A N 1
ATOM 952 C CA . GLU A 1 116 ? 12.708 15.483 -20.633 1.00 90.31 116 GLU A CA 1
ATOM 953 C C . GLU A 1 116 ? 11.916 16.748 -20.285 1.00 90.31 116 GLU A C 1
ATOM 955 O O . GLU A 1 116 ? 10.689 16.798 -20.417 1.00 90.31 116 GLU A O 1
ATOM 960 N N . HIS A 1 117 ? 12.627 17.761 -19.787 1.00 89.06 117 HIS A N 1
ATOM 961 C CA . HIS A 1 117 ? 12.063 19.035 -19.322 1.00 89.06 117 HIS A CA 1
ATOM 962 C C . HIS A 1 117 ? 11.020 18.929 -18.184 1.00 89.06 117 HIS A C 1
ATOM 964 O O . HIS A 1 117 ? 10.302 19.890 -17.901 1.00 89.06 117 HIS A O 1
ATOM 970 N N . CYS A 1 118 ? 10.928 17.791 -17.477 1.00 93.50 118 CYS A N 1
ATOM 971 C CA . CYS A 1 118 ? 10.037 17.628 -16.327 1.00 93.50 118 CYS A CA 1
ATOM 972 C C . CYS A 1 118 ? 10.794 17.360 -15.020 1.00 93.50 118 CYS A C 1
ATOM 974 O O . CYS A 1 118 ? 11.179 16.237 -14.706 1.00 93.50 118 CYS A O 1
ATOM 976 N N . HIS A 1 119 ? 10.896 18.382 -14.169 1.00 93.56 119 HIS A N 1
ATOM 977 C CA . HIS A 1 119 ? 11.593 18.298 -12.876 1.00 93.56 119 HIS A CA 1
ATOM 978 C C . HIS A 1 119 ? 10.675 17.952 -11.686 1.00 93.56 119 HIS A C 1
ATOM 980 O O . HIS A 1 119 ? 11.043 18.120 -10.520 1.00 93.56 119 HIS A O 1
ATOM 986 N N . LYS A 1 120 ? 9.447 17.476 -11.940 1.00 96.62 120 LYS A N 1
ATOM 987 C CA . LYS A 1 120 ? 8.467 17.206 -10.874 1.00 96.62 120 LYS A CA 1
ATOM 988 C C . LYS A 1 120 ? 8.806 15.933 -10.101 1.00 96.62 120 LYS A C 1
ATOM 990 O O . LYS A 1 120 ? 9.101 14.885 -10.674 1.00 96.62 120 LYS A O 1
ATOM 995 N N . SER A 1 121 ? 8.678 15.999 -8.777 1.00 96.88 121 SER A N 1
ATOM 996 C CA . SER A 1 121 ? 8.884 14.864 -7.877 1.00 96.88 121 SER A CA 1
ATOM 997 C C . SER A 1 121 ? 7.749 14.714 -6.861 1.00 96.88 121 SER A C 1
ATOM 999 O O . SER A 1 121 ? 7.055 15.667 -6.486 1.00 96.88 121 SER A O 1
ATOM 1001 N N . PHE A 1 122 ? 7.521 13.476 -6.425 1.00 96.62 122 PHE A N 1
ATOM 1002 C CA . PHE A 1 122 ? 6.327 13.082 -5.689 1.00 96.62 122 PHE A CA 1
ATOM 1003 C C . PHE A 1 122 ? 6.657 12.223 -4.470 1.00 96.62 122 PHE A C 1
ATOM 1005 O O . PHE A 1 122 ? 7.595 11.427 -4.455 1.00 96.62 122 PHE A O 1
ATOM 1012 N N . THR A 1 123 ? 5.809 12.327 -3.447 1.00 95.75 123 THR A N 1
ATOM 1013 C CA . THR A 1 123 ? 5.904 11.539 -2.207 1.00 95.75 123 THR A CA 1
ATOM 1014 C C . THR A 1 123 ? 5.400 10.098 -2.376 1.00 95.75 123 THR A C 1
ATOM 1016 O O . THR A 1 123 ? 5.751 9.217 -1.583 1.00 95.75 123 THR A O 1
ATOM 1019 N N . LYS A 1 124 ? 4.589 9.833 -3.417 1.00 95.38 124 LYS A N 1
ATOM 1020 C CA . LYS A 1 124 ? 4.004 8.521 -3.755 1.00 95.38 124 LYS A CA 1
ATOM 1021 C C . LYS A 1 124 ? 4.148 8.207 -5.249 1.00 95.38 124 LYS A C 1
ATOM 1023 O O . LYS A 1 124 ? 3.884 9.072 -6.080 1.00 95.38 124 LYS A O 1
ATOM 1028 N N . LYS A 1 125 ? 4.425 6.942 -5.593 1.00 95.19 125 LYS A N 1
ATOM 1029 C CA . LYS A 1 125 ? 4.513 6.468 -6.990 1.00 95.19 125 LYS A CA 1
ATOM 1030 C C . LYS A 1 125 ? 3.217 6.691 -7.777 1.00 95.19 125 LYS A C 1
ATOM 1032 O O . LYS A 1 125 ? 3.267 7.110 -8.923 1.00 95.19 125 LYS A O 1
ATOM 1037 N N . ALA A 1 126 ? 2.057 6.468 -7.157 1.00 95.56 126 ALA A N 1
ATOM 1038 C CA . ALA A 1 126 ? 0.762 6.678 -7.811 1.00 95.56 126 ALA A CA 1
ATOM 1039 C C . ALA A 1 126 ? 0.555 8.133 -8.275 1.00 95.56 126 ALA A C 1
ATOM 1041 O O . ALA A 1 126 ? -0.051 8.368 -9.315 1.00 95.56 126 ALA A O 1
ATOM 1042 N N . LEU A 1 127 ? 1.102 9.109 -7.539 1.00 96.31 127 LEU A N 1
ATOM 1043 C CA . LEU A 1 127 ? 1.045 10.518 -7.933 1.00 96.31 127 LEU A CA 1
ATOM 1044 C C . LEU A 1 127 ? 1.918 10.790 -9.160 1.00 96.31 127 LEU A C 1
ATOM 1046 O O . LEU A 1 127 ? 1.465 11.493 -10.055 1.00 96.31 127 LEU A O 1
ATOM 1050 N N . LEU A 1 128 ? 3.110 10.187 -9.227 1.00 96.62 128 LEU A N 1
ATOM 1051 C CA . LEU A 1 128 ? 3.964 10.235 -10.415 1.00 96.62 128 LEU A CA 1
ATOM 1052 C C . LEU A 1 128 ? 3.262 9.613 -11.630 1.00 96.62 128 LEU A C 1
ATOM 1054 O O . LEU A 1 128 ? 3.237 10.223 -12.691 1.00 96.62 128 LEU A O 1
ATOM 1058 N N . VAL A 1 129 ? 2.658 8.429 -11.478 1.00 95.50 129 VAL A N 1
ATOM 1059 C CA . VAL A 1 129 ? 1.919 7.770 -12.571 1.00 95.50 129 VAL A CA 1
ATOM 1060 C C . VAL A 1 129 ? 0.773 8.653 -13.056 1.00 95.50 129 VAL A C 1
ATOM 1062 O O . VAL A 1 129 ? 0.652 8.885 -14.252 1.00 95.50 129 VAL A O 1
ATOM 1065 N N . ARG A 1 130 ? -0.033 9.199 -12.139 1.00 95.81 130 ARG A N 1
ATOM 1066 C CA . ARG A 1 130 ? -1.126 10.114 -12.487 1.00 95.81 130 ARG A CA 1
ATOM 1067 C C . ARG A 1 130 ? -0.622 11.381 -13.175 1.00 95.81 130 ARG A C 1
ATOM 1069 O O . ARG A 1 130 ? -1.234 11.830 -14.133 1.00 95.81 130 ARG A O 1
ATOM 1076 N N . HIS A 1 131 ? 0.474 11.959 -12.691 1.00 94.94 131 HIS A N 1
ATOM 1077 C CA . HIS A 1 131 ? 1.097 13.113 -13.329 1.00 94.94 131 HIS A CA 1
ATOM 1078 C C . HIS A 1 131 ? 1.547 12.786 -14.754 1.00 94.94 131 HIS A C 1
ATOM 1080 O O . HIS A 1 131 ? 1.216 13.541 -15.659 1.00 94.94 131 HIS A O 1
ATOM 1086 N N . ARG A 1 132 ? 2.224 11.652 -14.965 1.00 94.50 132 ARG A N 1
ATOM 1087 C CA . ARG A 1 132 ? 2.634 11.206 -16.301 1.00 94.50 132 ARG A CA 1
ATOM 1088 C C . ARG A 1 132 ? 1.437 11.033 -17.226 1.00 94.50 132 ARG A C 1
ATOM 1090 O O . ARG A 1 132 ? 1.417 11.643 -18.281 1.00 94.50 132 ARG A O 1
ATOM 1097 N N . LYS A 1 133 ? 0.401 10.326 -16.773 1.00 93.31 133 LYS A N 1
ATOM 1098 C CA . LYS A 1 133 ? -0.838 10.140 -17.541 1.00 93.31 133 LYS A CA 1
ATOM 1099 C C . LYS A 1 133 ? -1.573 11.443 -17.875 1.00 93.31 133 LYS A C 1
ATOM 1101 O O . LYS A 1 133 ? -2.277 11.534 -18.864 1.00 93.31 133 LYS A O 1
ATOM 1106 N N . LYS A 1 134 ? -1.475 12.458 -17.018 1.00 92.88 134 LYS A N 1
ATOM 1107 C CA . LYS A 1 134 ? -2.171 13.732 -17.241 1.00 92.88 134 LYS A CA 1
ATOM 1108 C C . LYS A 1 134 ? -1.353 14.716 -18.078 1.00 92.88 134 LYS A C 1
ATOM 1110 O O . LYS A 1 134 ? -1.927 15.512 -18.805 1.00 92.88 134 LYS A O 1
ATOM 1115 N N . CYS A 1 135 ? -0.036 14.729 -17.906 1.00 88.75 135 CYS A N 1
ATOM 1116 C CA . CYS A 1 135 ? 0.834 15.780 -18.439 1.00 88.75 135 CYS A CA 1
ATOM 1117 C C . CYS A 1 135 ? 1.738 15.309 -19.582 1.00 88.75 135 CYS A C 1
ATOM 1119 O O . CYS A 1 135 ? 2.315 16.150 -20.256 1.00 88.75 135 CYS A O 1
ATOM 1121 N N . HIS A 1 136 ? 1.895 13.998 -19.763 1.00 87.50 136 HIS A N 1
ATOM 1122 C CA . HIS A 1 136 ? 2.819 13.406 -20.732 1.00 87.50 136 HIS A CA 1
ATOM 1123 C C . HIS A 1 136 ? 2.182 12.298 -21.583 1.00 87.50 136 HIS A C 1
ATOM 1125 O O . HIS A 1 136 ? 2.850 11.738 -22.439 1.00 87.50 136 HIS A O 1
ATOM 1131 N N . ASP A 1 137 ? 0.904 11.987 -21.367 1.00 77.75 137 ASP A N 1
ATOM 1132 C CA . ASP A 1 137 ? 0.116 11.058 -22.189 1.00 77.75 137 ASP A CA 1
ATOM 1133 C C . ASP A 1 137 ? -0.530 11.859 -23.333 1.00 77.75 137 ASP A C 1
ATOM 1135 O O . ASP A 1 137 ? -1.749 11.957 -23.466 1.00 77.75 137 ASP A O 1
ATOM 1139 N N . GLN A 1 138 ? 0.313 12.511 -24.139 1.00 62.47 138 GLN A N 1
ATOM 1140 C CA . GLN A 1 138 ? -0.061 12.778 -25.523 1.00 62.47 138 GLN A CA 1
ATOM 1141 C C . GLN A 1 138 ? -0.006 11.415 -26.209 1.00 62.47 138 GLN A C 1
ATOM 1143 O O . GLN A 1 138 ? 1.028 10.748 -26.199 1.00 62.47 138 GLN A O 1
ATOM 1148 N N . LYS A 1 139 ? -1.159 10.951 -26.688 1.00 50.91 139 LYS A N 1
ATOM 1149 C CA . LYS A 1 139 ? -1.303 9.668 -27.370 1.00 50.91 139 LYS A CA 1
ATOM 1150 C C . LYS A 1 139 ? -0.234 9.548 -28.458 1.00 50.91 139 LYS A C 1
ATOM 1152 O O . LYS A 1 139 ? -0.064 10.456 -29.263 1.00 50.91 139 LYS A O 1
ATOM 1157 N N . THR A 1 140 ? 0.420 8.396 -28.524 1.00 44.06 140 THR A N 1
ATOM 1158 C CA . THR A 1 140 ? 0.989 7.875 -29.766 1.00 44.06 140 THR A CA 1
ATOM 1159 C C . THR A 1 140 ? -0.155 7.699 -30.769 1.00 44.06 140 THR A C 1
ATOM 1161 O O . THR A 1 140 ? -0.791 6.650 -30.823 1.00 44.06 140 THR A O 1
ATOM 1164 N N . SER A 1 141 ? -0.476 8.761 -31.498 1.00 42.34 141 SER A N 1
ATOM 1165 C CA . SER A 1 141 ? -1.347 8.753 -32.671 1.00 42.34 141 SER A CA 1
ATOM 1166 C C . SER A 1 141 ? -0.828 9.794 -33.655 1.00 42.34 141 SER A C 1
ATOM 1168 O O . SER A 1 141 ? -1.322 10.913 -33.663 1.00 42.34 141 SER A O 1
ATOM 1170 N N . GLU A 1 142 ? 0.226 9.425 -34.384 1.00 35.00 142 GLU A N 1
ATOM 1171 C CA . GLU A 1 142 ? 0.536 9.798 -35.775 1.00 35.00 142 GLU A CA 1
ATOM 1172 C C . GLU A 1 142 ? 1.941 9.270 -36.103 1.00 35.00 142 GLU A C 1
ATOM 1174 O O . GLU A 1 142 ? 2.897 9.543 -35.379 1.00 35.00 142 GLU A O 1
ATOM 1179 N N . GLY A 1 143 ? 2.045 8.443 -37.151 1.00 35.09 143 GLY A N 1
ATOM 1180 C CA . GLY A 1 143 ? 3.328 7.905 -37.619 1.00 35.09 143 GLY A CA 1
ATOM 1181 C C . GLY A 1 143 ? 3.344 6.464 -38.142 1.00 35.09 143 GLY A C 1
ATOM 1182 O O . GLY A 1 143 ? 4.384 5.821 -38.063 1.00 35.09 143 GLY A O 1
ATOM 1183 N N . PHE A 1 144 ? 2.236 5.936 -38.668 1.00 39.69 144 PHE A N 1
ATOM 1184 C CA . PHE A 1 144 ? 2.291 4.916 -39.723 1.00 39.69 144 PHE A CA 1
ATOM 1185 C C . PHE A 1 144 ? 1.673 5.516 -40.992 1.00 39.69 144 PHE A C 1
ATOM 1187 O O . PHE A 1 144 ? 0.741 6.309 -40.890 1.00 39.69 144 PHE A O 1
ATOM 1194 N N . HIS A 1 145 ? 2.207 5.089 -42.141 1.00 36.66 145 HIS A N 1
ATOM 1195 C CA . HIS A 1 145 ? 2.192 5.668 -43.498 1.00 36.66 145 HIS A CA 1
ATOM 1196 C C . HIS A 1 145 ? 3.378 6.635 -43.723 1.00 36.66 145 HIS A C 1
ATOM 1198 O O . HIS A 1 145 ? 3.480 7.651 -43.054 1.00 36.66 145 HIS A O 1
ATOM 1204 N N . GLN A 1 146 ? 4.354 6.358 -44.600 1.00 35.19 146 GLN A N 1
ATOM 1205 C CA . GLN A 1 146 ? 4.265 5.608 -45.857 1.00 35.19 146 GLN A CA 1
ATOM 1206 C C . GLN A 1 146 ? 5.639 5.063 -46.308 1.00 35.19 146 GLN A C 1
ATOM 1208 O O . GLN A 1 146 ? 6.537 5.824 -46.652 1.00 35.19 146 GLN A O 1
ATOM 1213 N N . PHE A 1 147 ? 5.784 3.734 -46.359 1.00 38.62 147 PHE A N 1
ATOM 1214 C CA . PHE A 1 147 ? 6.656 3.072 -47.335 1.00 38.62 147 PHE A CA 1
ATOM 1215 C C . PHE A 1 147 ? 5.799 2.816 -48.579 1.00 38.62 147 PHE A C 1
ATOM 1217 O O . PHE A 1 147 ? 4.900 1.986 -48.497 1.00 38.62 147 PHE A O 1
ATOM 1224 N N . SER A 1 148 ? 6.059 3.527 -49.685 1.00 34.41 148 SER A N 1
ATOM 1225 C CA . SER A 1 148 ? 6.061 2.992 -51.065 1.00 34.41 148 SER A CA 1
ATOM 1226 C C . SER A 1 148 ? 6.174 4.103 -52.131 1.00 34.41 148 SER A C 1
ATOM 1228 O O . SER A 1 148 ? 5.227 4.859 -52.326 1.00 34.41 148 SER A O 1
ATOM 1230 N N . MET A 1 149 ? 7.316 4.085 -52.835 1.00 38.75 149 MET A N 1
ATOM 1231 C CA . MET A 1 149 ? 7.553 4.274 -54.285 1.00 38.75 149 MET A CA 1
ATOM 1232 C C . MET A 1 149 ? 7.174 5.579 -55.020 1.00 38.75 149 MET A C 1
ATOM 1234 O O . MET A 1 149 ? 6.002 5.889 -55.188 1.00 38.75 149 MET A O 1
ATOM 1238 N N . LEU A 1 150 ? 8.206 6.206 -55.608 1.00 34.25 150 LEU A N 1
ATOM 1239 C CA . LEU A 1 150 ? 8.350 6.695 -57.003 1.00 34.25 150 LEU A CA 1
ATOM 1240 C C . LEU A 1 150 ? 9.839 7.094 -57.124 1.00 34.25 150 LEU A C 1
ATOM 1242 O O . LEU A 1 150 ? 10.291 7.956 -56.380 1.00 34.25 150 LEU A O 1
ATOM 1246 N N . VAL A 1 151 ? 10.727 6.336 -57.782 1.00 37.56 151 VAL A N 1
ATOM 1247 C CA . VAL A 1 151 ? 10.928 6.262 -59.244 1.00 37.56 151 VAL A CA 1
ATOM 1248 C C . VAL A 1 151 ? 10.562 7.568 -59.938 1.00 37.56 151 VAL A C 1
ATOM 1250 O O . VAL A 1 151 ? 9.436 7.694 -60.407 1.00 37.56 151 VAL A O 1
ATOM 1253 N N . ILE A 1 152 ? 11.522 8.494 -59.995 1.00 53.38 152 ILE A N 1
ATOM 1254 C CA . ILE A 1 152 ? 11.957 9.190 -61.218 1.00 53.38 152 ILE A CA 1
ATOM 1255 C C . ILE A 1 152 ? 13.476 9.333 -61.119 1.00 53.38 152 ILE A C 1
ATOM 1257 O O . ILE A 1 152 ? 13.943 9.688 -60.012 1.00 53.38 152 ILE A O 1
#

Organism: Phycomyces blakesleeanus (strain ATCC 8743b / DSM 1359 / FGSC 10004 / NBRC 33097 / NRRL 1555) (NCBI:txid763407)

InterPro domains:
  IPR013087 Zinc finger C2H2-type [PF00096] (21-45)
  IPR013087 Zinc finger C2H2-type [PF00096] (51-75)
  IPR013087 Zinc finger C2H2-type [PF00096] (81-105)
  IPR013087 Zinc finger C2H2-type [PF00096] (111-136)
  IPR013087 Zinc finger C2H2-type [PS00028] (23-45)
  IPR013087 Zinc finger C2H2-type [PS00028] (53-75)
  IPR013087 Zinc finger C2H2-type [PS00028] (83-105)
  IPR013087 Zinc finger C2H2-type [PS00028] (113-136)
  IPR013087 Zinc finger C2H2-type [PS50157] (21-50)
  IPR013087 Zinc finger C2H2-type [PS50157] (51-80)
  IPR013087 Zinc finger C2H2-type [PS50157] (81-110)
  IPR013087 Zinc finger C2H2-type [PS50157] (111-141)
  IPR013087 Zinc finger C2H2-type [SM00355] (21-45)
  IPR013087 Zinc finger C2H2-type [SM00355] (51-75)
  IPR013087 Zinc finger C2H2-type [SM00355] (81-105)
  IPR013087 Zinc finger C2H2-type [SM00355] (111-136)
  IPR036236 Zinc finger C2H2 superfamily [SSF57667] (31-91)
  IPR036236 Zinc finger C2H2 superfamily [SSF57667] (91-137)

Nearest PDB structures (foldseek):
  2gli-assembly1_A  TM=8.234E-01  e=3.519E-10  Homo sapiens
  6wmi-assembly2_D  TM=8.182E-01  e=8.701E-10  Homo sapiens
  6jnm-assembly1_A  TM=8.576E-01  e=6.795E-07  Arabidopsis thaliana
  6blw-assembly1_A  TM=7.497E-01  e=2.415E-07  Homo sapiens
  1tf6-assembly1_A  TM=6.525E-01  e=7.067E-08  Xenopus laevis

Mean predicted aligned error: 11.53 Å

Foldseek 3Di:
DDDDDDDDPPPDDPPPPQDWADQPDPPGRDIHSDPVVSVLVVCVVVVDFPAAAPDPPGGDGHSDPVVSQLVVCVVVVDFPAAAPPPVGGDGHSDPVVNVLVCCVVVVDFPAADPDPPGGDGHSDPVVVVVCCCVPVCPDPPDDDDDDDDDDD

Secondary structure (DSSP, 8-state):
-----------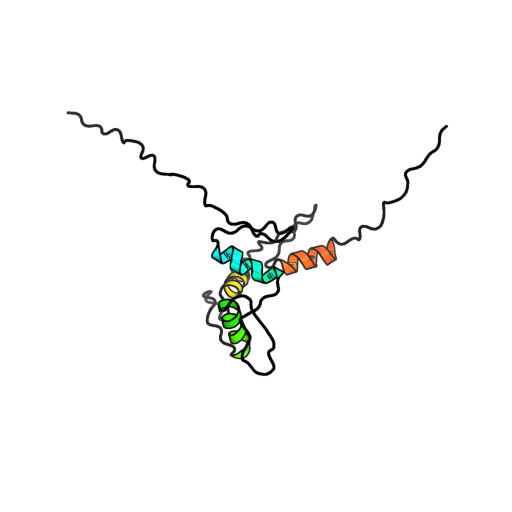---------EE--STT---EESSHHHHHHHHTTTTT---EE--STT---EESSHHHHHHHHHHHH----EE---TT---EESSHHHHHHHHHHHH----EE--STT---EESSHHHHHHHHHHHT-----S----------

Solvent-accessible surface area (backbone atoms only — not comparable to full-atom values): 9877 Å² total; per-residue (Å²): 140,84,90,82,87,79,81,76,83,78,88,77,75,84,79,70,76,77,67,66,31,65,43,88,54,86,96,46,90,52,63,27,81,40,64,68,57,29,58,58,52,51,28,69,79,73,67,49,43,84,34,62,51,87,54,86,96,41,86,55,61,22,75,41,64,68,59,39,57,44,50,51,25,74,75,72,66,50,43,87,35,66,47,83,56,90,93,37,93,54,59,21,56,40,65,69,59,39,60,54,52,51,27,72,80,70,66,47,43,86,35,62,50,87,53,89,98,38,89,55,61,21,72,43,62,69,56,42,52,51,47,42,59,73,76,64,58,70,73,95,78,84,85,82,85,81,94,78,89,77,94,128

Sequence (152 aa):
MDIIELLHPSESNSTRESKRYPCRWKDCPKAFSRPSDTARHYRIHVDDRPFQCHIPLCEKRFIQKSALTVHLRTHSGERPHVCENINCKKSFGDISSLARHRRIHTGSRPYKCHLEHCHKSFTKKALLVRHRKKCHDQKTSEGFHQFSMLVI

pLDDT: mean 84.91, std 22.16, range [34.25, 98.56]